Protein AF-A0A8J5IW75-F1 (afdb_monomer_lite)

Sequence (86 aa):
LTHPVVFLDNFDCHVSDEGQRVINNETGARVVPLPASSTAVCHPLDGGVMGPLKTNLRALWLGEQVIKRKEKEAKKKKQEKMVNKV

Secondary structure (DSSP, 8-state):
-PPPEEEE---TTTS-HHHHHHHHHHH-PEEEEPPTT-HHHH-HIIIIIIHHHHHHHHHHHHHHHHHHHHHHHHHHHHHHHHHTT-

Radius of gyration: 25.67 Å; chains: 1; bounding box: 56×25×67 Å

Foldseek 3Di:
DDFAEDEDAPDCVTPPPVNQVVCCVPRVYGYDHDPPPCCCPPPCCNPPPVVVVVVVVVVVVVVVVVVVVVVVVVVVVVVVVVVVVD

Structure (mmCIF, N/CA/C/O backbone):
data_AF-A0A8J5IW75-F1
#
_entry.id   AF-A0A8J5IW75-F1
#
loop_
_atom_site.group_PDB
_atom_site.id
_atom_site.type_symbol
_atom_site.label_atom_id
_atom_site.label_alt_id
_atom_site.label_comp_id
_atom_site.label_asym_id
_atom_site.label_entity_id
_atom_site.label_seq_id
_atom_site.pdbx_PDB_ins_code
_atom_site.Cartn_x
_atom_site.Cartn_y
_atom_site.Cartn_z
_atom_site.occupancy
_atom_site.B_iso_or_equiv
_atom_site.auth_seq_id
_atom_site.auth_comp_id
_atom_site.auth_asym_id
_atom_site.auth_atom_id
_atom_site.pdbx_PDB_model_num
ATOM 1 N N . LEU A 1 1 ? 10.932 10.695 -25.151 1.00 53.19 1 LEU A N 1
ATOM 2 C CA . LEU A 1 1 ? 9.732 10.298 -24.383 1.00 53.19 1 LEU A CA 1
ATOM 3 C C . LEU A 1 1 ? 10.097 9.058 -23.586 1.00 53.19 1 LEU A C 1
ATOM 5 O O . LEU A 1 1 ? 10.526 8.077 -24.177 1.00 53.19 1 LEU A O 1
ATOM 9 N N . THR A 1 2 ? 10.055 9.133 -22.262 1.00 75.19 2 THR A N 1
ATOM 10 C CA . THR A 1 2 ? 10.256 7.967 -21.393 1.00 75.19 2 THR A CA 1
ATOM 11 C C . THR A 1 2 ? 9.031 7.064 -21.495 1.00 75.19 2 THR A C 1
ATOM 13 O O . THR A 1 2 ? 7.912 7.556 -21.375 1.00 75.19 2 THR A O 1
ATOM 16 N N . HIS A 1 3 ? 9.237 5.769 -21.732 1.00 86.12 3 HIS A N 1
ATOM 17 C CA . HIS A 1 3 ? 8.165 4.770 -21.713 1.00 86.12 3 HIS A CA 1
ATOM 18 C C . HIS A 1 3 ? 7.411 4.830 -20.368 1.00 86.12 3 HIS A C 1
ATOM 20 O O . HIS A 1 3 ? 8.073 5.016 -19.338 1.00 86.12 3 HIS A O 1
ATOM 26 N N . PRO A 1 4 ? 6.069 4.685 -20.343 1.00 93.75 4 PRO A N 1
ATOM 27 C CA . PRO A 1 4 ? 5.317 4.579 -19.096 1.00 93.75 4 PRO A CA 1
ATOM 28 C C . PRO A 1 4 ? 5.864 3.446 -18.220 1.00 93.75 4 PRO A C 1
ATOM 30 O O . PRO A 1 4 ? 6.387 2.451 -18.723 1.00 93.75 4 PRO A O 1
ATOM 33 N N . VAL A 1 5 ? 5.767 3.593 -16.901 1.00 93.38 5 VAL A N 1
ATOM 34 C CA . VAL A 1 5 ? 6.269 2.597 -15.946 1.00 93.38 5 VAL A CA 1
ATOM 35 C C . VAL A 1 5 ? 5.142 2.168 -15.024 1.00 93.38 5 VAL A C 1
ATOM 37 O O . VAL A 1 5 ? 4.442 3.014 -14.470 1.00 93.38 5 VAL A O 1
ATOM 40 N N . VAL A 1 6 ? 5.005 0.858 -14.840 1.00 92.56 6 VAL A N 1
ATOM 41 C CA . VAL A 1 6 ? 4.080 0.255 -13.878 1.00 92.56 6 VAL A CA 1
ATOM 42 C C . VAL A 1 6 ? 4.903 -0.388 -12.768 1.00 92.56 6 VAL A C 1
ATOM 44 O O . VAL A 1 6 ? 5.685 -1.304 -13.023 1.00 92.56 6 VAL A O 1
ATOM 47 N N . PHE A 1 7 ? 4.742 0.101 -11.541 1.00 90.62 7 PHE A N 1
ATOM 48 C CA . PHE A 1 7 ? 5.323 -0.524 -10.354 1.00 90.62 7 PHE A CA 1
ATOM 49 C C . PHE A 1 7 ? 4.378 -1.607 -9.846 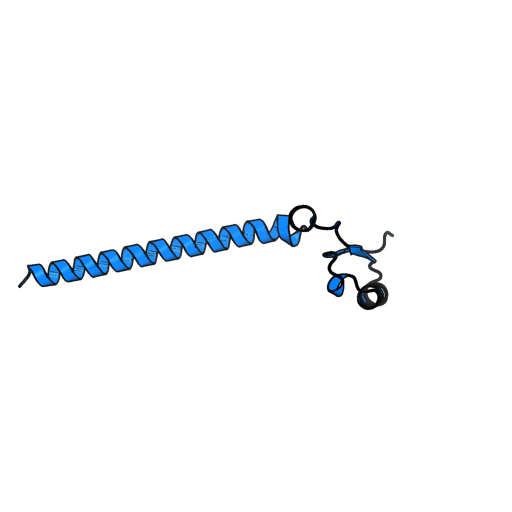1.00 90.62 7 PHE A C 1
ATOM 51 O O . PHE A 1 7 ? 3.206 -1.319 -9.614 1.00 90.62 7 PHE A O 1
ATOM 58 N N . LEU A 1 8 ? 4.887 -2.826 -9.679 1.00 91.06 8 LEU A N 1
ATOM 59 C CA . LEU A 1 8 ? 4.121 -3.971 -9.189 1.00 91.06 8 LEU A CA 1
ATOM 60 C C . LEU A 1 8 ? 4.870 -4.666 -8.054 1.00 91.06 8 LEU A C 1
ATOM 62 O O . LEU A 1 8 ? 6.098 -4.587 -7.957 1.00 91.06 8 LEU A O 1
ATOM 66 N N . ASP A 1 9 ? 4.127 -5.395 -7.227 1.00 90.06 9 ASP A N 1
ATOM 67 C CA . ASP A 1 9 ? 4.729 -6.363 -6.316 1.00 90.06 9 ASP A CA 1
ATOM 68 C C . ASP A 1 9 ? 5.535 -7.410 -7.085 1.00 90.06 9 ASP A C 1
ATOM 70 O O . ASP A 1 9 ? 5.179 -7.803 -8.194 1.00 90.06 9 ASP A O 1
ATOM 74 N N . ASN A 1 10 ? 6.614 -7.892 -6.474 1.00 91.00 10 ASN A N 1
ATOM 75 C CA . ASN A 1 10 ? 7.541 -8.837 -7.093 1.00 91.00 10 ASN A CA 1
ATOM 76 C C . ASN A 1 10 ? 7.097 -10.302 -7.003 1.00 91.00 10 ASN A C 1
ATOM 78 O O . ASN A 1 10 ? 7.932 -11.197 -7.107 1.00 91.00 10 ASN A O 1
ATOM 82 N N . PHE A 1 11 ? 5.809 -10.559 -6.787 1.00 89.94 11 PHE A N 1
ATOM 83 C CA . PHE A 1 11 ? 5.280 -11.914 -6.867 1.00 89.94 11 PHE A CA 1
ATOM 84 C C . PHE A 1 11 ? 5.345 -12.413 -8.305 1.00 89.94 11 PHE A C 1
ATOM 86 O O . PHE A 1 11 ? 4.961 -11.692 -9.224 1.00 89.94 11 PHE A O 1
ATOM 93 N N . ASP A 1 12 ? 5.758 -13.665 -8.496 1.00 90.75 12 ASP A N 1
ATOM 94 C CA . ASP A 1 12 ? 5.940 -14.260 -9.827 1.00 90.75 12 ASP A CA 1
ATOM 95 C C . ASP A 1 12 ? 4.687 -14.138 -10.710 1.00 90.75 12 ASP A C 1
ATOM 97 O O . ASP A 1 12 ? 4.785 -13.922 -11.915 1.00 90.75 12 ASP A O 1
ATOM 101 N N . CYS A 1 13 ? 3.492 -14.204 -10.113 1.00 91.56 13 CYS A N 1
ATOM 102 C CA . CYS A 1 13 ? 2.228 -14.017 -10.827 1.00 91.56 13 CYS A CA 1
ATOM 103 C C . CYS A 1 13 ? 1.978 -12.573 -11.301 1.00 91.56 13 CYS A C 1
ATOM 105 O O . CYS A 1 13 ? 1.224 -12.376 -12.250 1.00 91.56 13 CYS A O 1
ATOM 107 N N . HIS A 1 14 ? 2.585 -11.570 -10.665 1.00 90.19 14 HIS A N 1
ATOM 108 C CA . HIS A 1 14 ? 2.457 -10.154 -11.025 1.00 90.19 14 HIS A CA 1
ATOM 109 C C . HIS A 1 14 ? 3.518 -9.705 -12.035 1.00 90.19 14 HIS A C 1
ATOM 111 O O . HIS A 1 14 ? 3.276 -8.772 -12.798 1.00 90.19 14 HIS A O 1
ATOM 117 N N . VAL A 1 15 ? 4.692 -10.345 -12.040 1.00 94.25 15 VAL A N 1
ATOM 118 C CA . VAL A 1 15 ? 5.836 -9.956 -12.885 1.00 94.25 15 VAL A CA 1
ATOM 119 C C . VAL A 1 15 ? 6.247 -11.060 -13.859 1.00 94.25 15 VAL A C 1
ATOM 121 O O . VAL A 1 15 ? 7.393 -11.101 -14.299 1.00 94.25 15 VAL A O 1
ATOM 124 N N . SER A 1 16 ? 5.316 -11.941 -14.231 1.00 95.94 16 SER A N 1
ATOM 125 C CA . SER A 1 16 ? 5.569 -12.992 -15.216 1.00 95.94 16 SER A CA 1
ATOM 126 C C . SER A 1 16 ? 5.983 -12.407 -16.570 1.00 95.94 16 SER A C 1
ATOM 128 O O . SER A 1 16 ? 5.477 -11.366 -16.997 1.00 95.94 16 SER A O 1
ATOM 130 N N . ASP A 1 17 ? 6.877 -13.095 -17.280 1.00 95.75 17 ASP A N 1
ATOM 131 C CA . ASP A 1 17 ? 7.345 -12.655 -18.602 1.00 95.75 17 ASP A CA 1
ATOM 132 C C . ASP A 1 17 ? 6.190 -12.456 -19.592 1.00 95.75 17 ASP A C 1
ATOM 134 O O . ASP A 1 17 ? 6.212 -11.536 -20.409 1.00 95.75 17 ASP A O 1
ATOM 138 N N . GLU A 1 18 ? 5.167 -13.309 -19.516 1.00 96.38 18 GLU A N 1
ATOM 139 C CA . GLU A 1 18 ? 3.961 -13.202 -20.335 1.00 96.38 18 GLU A CA 1
ATOM 140 C C . GLU A 1 18 ? 3.180 -11.919 -20.020 1.00 96.38 18 GLU A C 1
ATOM 142 O O . GLU A 1 18 ? 2.875 -11.149 -20.932 1.00 96.38 18 GLU A O 1
ATOM 147 N N . GLY A 1 19 ? 2.936 -11.628 -18.738 1.00 94.94 19 GLY A N 1
ATOM 148 C CA . GLY A 1 19 ? 2.240 -10.411 -18.320 1.00 94.94 19 GLY A CA 1
ATOM 149 C C . GLY A 1 19 ? 2.995 -9.141 -18.717 1.00 94.94 19 GLY A C 1
ATOM 150 O O . GLY A 1 19 ? 2.401 -8.196 -19.239 1.00 94.94 19 GLY A O 1
ATOM 151 N N . GLN A 1 20 ? 4.322 -9.139 -18.562 1.00 95.94 20 GLN A N 1
ATOM 152 C CA . GLN A 1 20 ? 5.163 -8.016 -18.984 1.00 95.94 20 GLN A CA 1
ATOM 153 C C . GLN A 1 20 ? 5.111 -7.787 -20.502 1.00 95.94 20 GLN A C 1
ATOM 155 O O . GLN A 1 20 ? 5.084 -6.636 -20.948 1.00 95.94 20 GLN A O 1
ATOM 160 N N . ARG A 1 21 ? 5.065 -8.862 -21.304 1.00 96.31 21 ARG A N 1
ATOM 161 C CA . ARG A 1 21 ? 4.917 -8.769 -22.767 1.00 96.31 21 ARG A CA 1
ATOM 162 C C . ARG A 1 21 ? 3.575 -8.166 -23.158 1.00 96.31 21 ARG A C 1
ATOM 164 O O . ARG A 1 21 ? 3.561 -7.294 -24.020 1.00 96.31 21 ARG A O 1
ATOM 171 N N . VAL A 1 22 ? 2.479 -8.589 -22.527 1.00 96.56 22 VAL A N 1
ATOM 172 C CA . VAL A 1 22 ? 1.144 -8.027 -22.796 1.00 96.56 22 VAL A CA 1
ATOM 173 C C . VAL A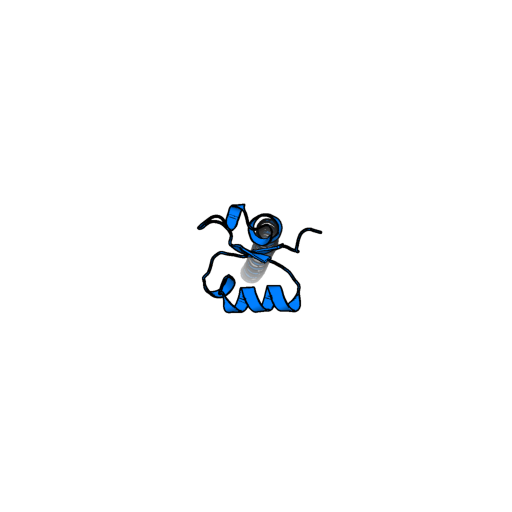 1 22 ? 1.117 -6.536 -22.465 1.00 96.56 22 VAL A C 1
ATOM 175 O O . VAL A 1 22 ? 0.773 -5.730 -23.325 1.00 96.56 22 VAL A O 1
ATOM 178 N N . ILE A 1 23 ? 1.577 -6.148 -21.270 1.00 95.50 23 ILE A N 1
ATOM 179 C CA . ILE A 1 23 ? 1.615 -4.740 -20.844 1.00 95.50 23 ILE A CA 1
ATOM 180 C C . ILE A 1 23 ? 2.424 -3.888 -21.828 1.00 95.50 23 ILE A C 1
ATOM 182 O O . ILE A 1 23 ? 1.959 -2.827 -22.251 1.00 95.50 23 ILE A O 1
ATOM 186 N N . ASN A 1 24 ? 3.608 -4.350 -22.231 1.00 95.50 24 ASN A N 1
ATOM 187 C CA . ASN A 1 24 ? 4.432 -3.624 -23.192 1.00 95.50 24 ASN A CA 1
ATOM 188 C C . ASN A 1 24 ? 3.756 -3.531 -24.573 1.00 95.50 24 ASN A C 1
ATOM 190 O O . ASN A 1 24 ? 3.686 -2.449 -25.146 1.00 95.50 24 ASN A O 1
ATOM 194 N N . ASN A 1 25 ? 3.200 -4.631 -25.087 1.00 96.62 25 ASN A N 1
ATOM 195 C CA . ASN A 1 25 ? 2.572 -4.654 -26.411 1.00 96.62 25 ASN A CA 1
ATOM 196 C C . ASN A 1 25 ? 1.314 -3.777 -26.489 1.00 96.62 25 ASN A C 1
ATOM 198 O O . ASN A 1 25 ? 1.080 -3.138 -27.512 1.00 96.62 25 ASN A O 1
ATOM 202 N N . GLU A 1 26 ? 0.508 -3.746 -25.427 1.00 96.50 26 GLU A N 1
ATOM 203 C CA . GLU A 1 26 ? -0.766 -3.021 -25.419 1.00 96.50 26 GLU A CA 1
ATOM 204 C C . GLU A 1 26 ? -0.619 -1.549 -25.025 1.00 96.50 26 GLU A C 1
ATOM 206 O O . GLU A 1 26 ? -1.390 -0.706 -25.482 1.00 96.50 26 GLU A O 1
ATOM 211 N N . THR A 1 27 ? 0.360 -1.221 -24.176 1.00 95.62 27 THR A N 1
ATOM 212 C CA . THR A 1 27 ? 0.463 0.120 -23.568 1.00 95.62 27 THR A CA 1
ATOM 213 C C . THR A 1 27 ? 1.808 0.810 -23.797 1.00 95.62 27 THR A C 1
ATOM 215 O O . THR A 1 27 ? 1.947 1.998 -23.502 1.00 95.62 27 THR A O 1
ATOM 218 N N . GLY A 1 28 ? 2.819 0.085 -24.287 1.00 94.62 28 GLY A N 1
ATOM 219 C CA . GLY A 1 28 ? 4.208 0.550 -24.354 1.00 94.62 28 GLY A CA 1
ATOM 220 C C . GLY A 1 28 ? 4.868 0.720 -22.982 1.00 94.62 28 GLY A C 1
ATOM 221 O O . GLY A 1 28 ? 5.933 1.334 -22.887 1.00 94.62 28 GLY A O 1
ATOM 222 N N . ALA A 1 29 ? 4.232 0.247 -21.905 1.00 95.75 29 ALA A N 1
ATOM 223 C CA . ALA A 1 29 ? 4.738 0.407 -20.553 1.00 95.75 29 ALA A CA 1
ATOM 224 C C . ALA A 1 29 ? 5.741 -0.687 -20.170 1.00 95.75 29 ALA A C 1
ATOM 226 O O . ALA A 1 29 ? 5.663 -1.835 -20.608 1.00 95.75 29 ALA A O 1
ATOM 227 N N . ARG A 1 30 ? 6.662 -0.332 -19.274 1.00 94.88 30 ARG A N 1
ATOM 228 C CA . ARG A 1 30 ? 7.599 -1.264 -18.644 1.00 94.88 30 ARG A CA 1
ATOM 229 C C . ARG A 1 30 ? 7.149 -1.587 -17.226 1.00 94.88 30 ARG A C 1
ATOM 231 O O . ARG A 1 30 ? 6.890 -0.682 -16.434 1.00 94.88 30 ARG A O 1
ATOM 238 N N . VAL A 1 31 ? 7.149 -2.870 -16.888 1.00 94.12 31 VAL A N 1
ATOM 239 C CA . VAL A 1 31 ? 6.940 -3.330 -15.514 1.00 94.12 31 VAL A CA 1
ATOM 240 C C . VAL A 1 31 ? 8.235 -3.189 -14.717 1.00 94.12 31 VAL A C 1
ATOM 242 O O . VAL A 1 31 ? 9.320 -3.524 -15.196 1.00 94.12 31 VAL A O 1
ATOM 245 N N . VAL A 1 32 ? 8.124 -2.672 -13.497 1.00 92.50 32 VAL A N 1
ATOM 246 C CA . VAL A 1 32 ? 9.218 -2.596 -12.529 1.00 92.50 32 VAL A CA 1
ATOM 247 C C . VAL A 1 32 ? 8.775 -3.298 -11.246 1.00 92.50 32 VAL A C 1
ATOM 249 O O . VAL A 1 32 ? 7.932 -2.751 -10.528 1.00 92.50 32 VAL A O 1
ATOM 252 N N . PRO A 1 33 ? 9.316 -4.493 -10.946 1.00 92.00 33 PRO A N 1
ATOM 253 C CA . PRO A 1 33 ? 9.054 -5.155 -9.678 1.00 92.00 33 PRO A CA 1
ATOM 254 C C . PRO A 1 33 ? 9.664 -4.352 -8.529 1.00 92.00 33 PRO A C 1
ATOM 256 O O . PRO A 1 33 ? 10.781 -3.835 -8.633 1.00 92.00 33 PRO A O 1
ATOM 259 N N . LEU A 1 34 ? 8.944 -4.272 -7.416 1.00 91.12 34 LEU A N 1
ATOM 260 C CA . LEU A 1 34 ? 9.487 -3.721 -6.181 1.00 91.12 34 LEU A CA 1
ATOM 261 C C . LEU A 1 34 ? 10.582 -4.632 -5.597 1.00 91.12 34 LEU A C 1
ATOM 263 O O . LEU A 1 34 ? 10.543 -5.849 -5.774 1.00 91.12 34 LEU A O 1
ATOM 267 N N . PRO A 1 35 ? 11.564 -4.086 -4.861 1.00 89.88 35 PRO A N 1
ATOM 268 C CA . PRO A 1 35 ? 12.486 -4.909 -4.086 1.00 89.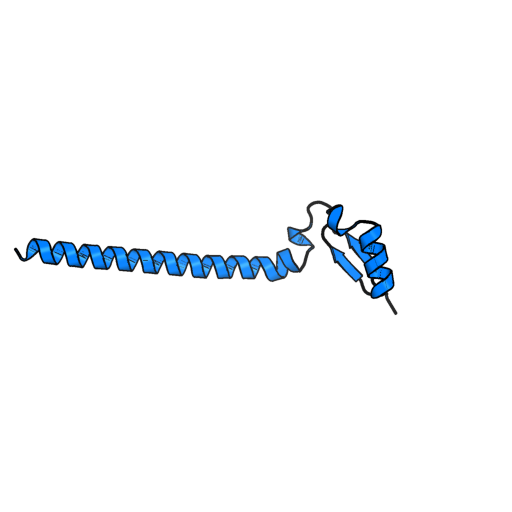88 35 PRO A CA 1
ATOM 269 C C . PRO A 1 35 ? 11.740 -5.858 -3.135 1.00 89.88 35 PRO A C 1
ATOM 271 O O . PRO A 1 35 ? 10.688 -5.508 -2.591 1.00 89.88 35 PRO A O 1
ATOM 274 N N . ALA A 1 36 ? 12.300 -7.042 -2.885 1.00 87.81 36 ALA A N 1
ATOM 275 C CA . ALA A 1 36 ? 11.698 -8.001 -1.963 1.00 87.81 36 ALA A CA 1
ATOM 276 C C . ALA A 1 36 ? 11.451 -7.375 -0.578 1.00 87.81 36 ALA A C 1
ATOM 278 O O . ALA A 1 36 ? 12.284 -6.625 -0.065 1.00 87.81 36 ALA A O 1
ATOM 279 N N . SER A 1 37 ? 10.293 -7.681 0.015 1.00 83.94 37 SER A N 1
ATOM 280 C CA . SER A 1 37 ? 9.862 -7.178 1.331 1.00 83.94 37 SER A CA 1
ATOM 281 C C . SER A 1 37 ? 9.724 -5.653 1.436 1.00 83.94 37 SER A C 1
ATOM 283 O O . SER A 1 37 ? 9.646 -5.119 2.542 1.00 83.94 37 SER A O 1
ATOM 285 N N . SER A 1 38 ? 9.675 -4.936 0.309 1.00 83.19 38 SER A N 1
ATOM 286 C CA . SER A 1 38 ? 9.571 -3.472 0.301 1.00 83.19 38 SER A CA 1
ATOM 287 C C . SER A 1 38 ? 8.161 -2.943 0.042 1.00 83.19 38 SER A C 1
ATOM 289 O O . SER A 1 38 ? 7.958 -1.738 0.129 1.00 83.19 38 SER A O 1
ATOM 291 N N . THR A 1 39 ? 7.168 -3.803 -0.205 1.00 78.75 39 THR A N 1
ATOM 292 C CA . THR A 1 39 ? 5.783 -3.423 -0.541 1.00 78.75 39 THR A CA 1
ATOM 293 C C . THR A 1 39 ? 5.203 -2.380 0.413 1.00 78.75 39 THR A C 1
ATOM 295 O O . THR A 1 39 ? 4.727 -1.334 -0.015 1.00 78.75 39 THR A O 1
ATOM 298 N N . ALA A 1 40 ? 5.342 -2.595 1.724 1.00 74.69 40 ALA A N 1
ATOM 299 C CA . ALA A 1 40 ? 4.808 -1.687 2.740 1.00 74.69 40 ALA A CA 1
ATOM 300 C C . ALA A 1 40 ? 5.435 -0.276 2.721 1.00 74.69 40 ALA A C 1
ATOM 302 O O . ALA A 1 40 ? 4.840 0.657 3.257 1.00 74.69 40 ALA A O 1
ATOM 303 N N . VAL A 1 41 ? 6.628 -0.124 2.137 1.00 76.00 41 VAL A N 1
ATOM 304 C CA . VAL A 1 41 ? 7.401 1.129 2.118 1.00 76.00 41 VAL A CA 1
ATOM 305 C C . VAL A 1 41 ? 7.393 1.772 0.731 1.00 76.00 41 VAL A C 1
ATOM 307 O O . VAL A 1 41 ? 7.274 2.988 0.611 1.00 76.00 41 VAL A O 1
ATOM 310 N N . CYS A 1 42 ? 7.530 0.963 -0.316 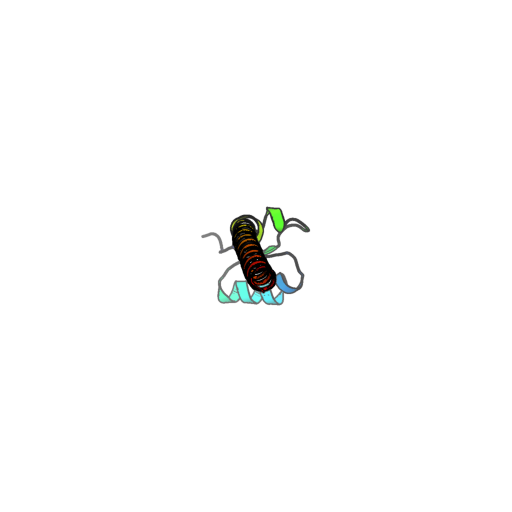1.00 79.31 42 CYS A N 1
ATOM 311 C CA . CYS A 1 42 ? 7.763 1.414 -1.681 1.00 79.31 42 CYS A CA 1
ATOM 312 C C . CYS A 1 42 ? 6.508 1.381 -2.555 1.00 79.31 42 CYS A C 1
ATOM 314 O O . CYS A 1 42 ? 6.510 2.039 -3.592 1.00 79.31 42 CYS A O 1
ATOM 316 N N . HIS A 1 43 ? 5.450 0.655 -2.171 1.00 82.81 43 HIS A N 1
ATOM 317 C CA . HIS A 1 43 ? 4.222 0.603 -2.957 1.00 82.81 43 HIS A CA 1
ATOM 318 C C . HIS A 1 43 ? 3.275 1.745 -2.546 1.00 82.81 43 HIS A C 1
ATOM 320 O O . HIS A 1 43 ? 2.764 1.746 -1.419 1.00 82.81 43 HIS A O 1
ATOM 326 N N . PRO A 1 44 ? 2.998 2.729 -3.428 1.00 84.25 44 PRO A N 1
ATOM 327 C CA . PRO A 1 44 ? 2.162 3.877 -3.072 1.00 84.25 44 PRO A CA 1
ATOM 328 C C . PRO A 1 44 ? 0.739 3.482 -2.668 1.00 84.25 44 PRO A C 1
ATOM 330 O O . PRO A 1 44 ? 0.136 4.139 -1.820 1.00 84.25 44 PRO A O 1
ATOM 333 N N . LEU A 1 45 ? 0.209 2.396 -3.240 1.00 87.31 45 LEU A N 1
ATOM 334 C CA . LEU A 1 45 ? -1.095 1.866 -2.856 1.00 87.31 45 LEU A CA 1
ATOM 335 C C . LEU A 1 45 ? -1.081 1.384 -1.402 1.00 87.31 45 LEU A C 1
ATOM 337 O O . LEU A 1 45 ? -1.986 1.735 -0.654 1.00 87.31 45 LEU A O 1
ATOM 341 N N . ASP A 1 46 ? -0.061 0.644 -0.968 1.00 83.50 46 ASP A N 1
ATOM 342 C CA . ASP A 1 46 ? -0.015 0.113 0.398 1.00 83.50 46 ASP A CA 1
ATOM 343 C C . ASP A 1 46 ? 0.308 1.184 1.443 1.00 83.50 46 ASP A C 1
ATOM 345 O O . ASP A 1 46 ? -0.405 1.311 2.444 1.00 83.50 46 ASP A O 1
ATOM 349 N N . GLY A 1 47 ? 1.348 1.986 1.207 1.00 80.62 47 GLY A N 1
ATOM 350 C CA . GLY A 1 47 ? 1.782 3.014 2.155 1.00 80.62 47 GLY A CA 1
ATOM 351 C C . GLY A 1 47 ? 0.895 4.262 2.144 1.00 80.62 47 GLY A C 1
ATOM 352 O O . GLY A 1 47 ? 0.530 4.783 3.198 1.00 80.62 47 GLY A O 1
ATOM 353 N N . GLY A 1 48 ? 0.526 4.736 0.953 1.00 86.38 48 GLY A N 1
ATOM 354 C CA . GLY A 1 48 ? -0.164 6.014 0.771 1.00 86.38 48 GLY A CA 1
ATOM 355 C C . GLY A 1 48 ? -1.687 5.921 0.819 1.00 86.38 48 GLY A C 1
ATOM 356 O O . GLY A 1 48 ? -2.334 6.813 1.360 1.00 86.38 48 GLY A O 1
ATOM 357 N N . VAL A 1 49 ? -2.274 4.850 0.283 1.00 91.75 49 VAL A N 1
ATOM 358 C CA . VAL A 1 49 ? -3.741 4.716 0.182 1.00 91.75 49 VAL A CA 1
ATOM 359 C C . VAL A 1 49 ? 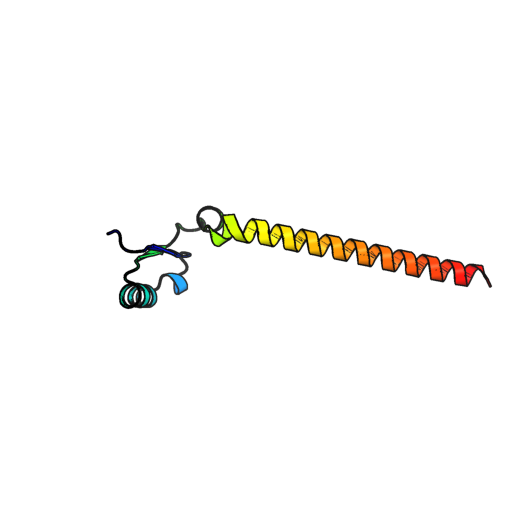-4.286 3.757 1.234 1.00 91.75 49 VAL A C 1
ATOM 361 O O . VAL A 1 49 ? -5.240 4.072 1.951 1.00 91.75 49 VAL A O 1
ATOM 364 N N . MET A 1 50 ? -3.668 2.587 1.364 1.00 92.88 50 MET A N 1
ATOM 365 C CA . MET A 1 50 ? -4.188 1.512 2.192 1.00 92.88 50 MET A CA 1
ATOM 366 C C . MET A 1 50 ? -4.025 1.814 3.685 1.00 92.88 50 MET A C 1
ATOM 368 O O . MET A 1 50 ? -4.910 1.476 4.469 1.00 92.88 50 MET A O 1
ATOM 372 N N . GLY A 1 51 ? -2.946 2.485 4.101 1.00 89.12 51 GLY A N 1
ATOM 373 C CA . GLY A 1 51 ? -2.764 2.939 5.487 1.00 89.12 51 GLY A CA 1
ATOM 374 C C . GLY A 1 51 ? -3.925 3.816 5.991 1.00 89.12 51 GLY A C 1
ATOM 375 O O . GLY A 1 51 ? -4.596 3.442 6.965 1.00 89.12 51 GLY A O 1
ATOM 376 N N . PRO A 1 52 ? -4.229 4.942 5.318 1.00 93.56 52 PRO A N 1
ATOM 377 C CA . PRO A 1 52 ? -5.393 5.768 5.639 1.00 93.56 52 PRO A CA 1
ATOM 378 C C . PRO A 1 52 ? -6.724 5.012 5.541 1.00 93.56 52 PRO A C 1
ATOM 380 O O . PRO A 1 52 ? -7.559 5.126 6.441 1.00 93.56 52 PRO A O 1
ATOM 383 N N . LEU A 1 53 ? -6.910 4.181 4.508 1.00 95.25 53 LEU A N 1
ATOM 384 C CA . LEU A 1 53 ? -8.130 3.385 4.344 1.00 95.25 53 LEU A CA 1
ATOM 385 C C . LEU A 1 53 ? -8.361 2.436 5.532 1.00 95.25 53 LEU A C 1
ATOM 387 O O . LEU A 1 53 ? -9.431 2.469 6.144 1.00 95.25 53 LEU A O 1
ATOM 391 N N . LYS A 1 54 ? -7.353 1.636 5.912 1.00 94.69 54 LYS A N 1
ATOM 392 C CA . LYS A 1 54 ? -7.422 0.731 7.076 1.00 94.69 54 LYS A CA 1
ATOM 393 C C . LYS A 1 54 ? -7.719 1.503 8.364 1.00 94.69 54 LYS A C 1
ATOM 395 O O . LYS A 1 54 ? -8.494 1.036 9.198 1.00 94.69 54 LYS A O 1
ATOM 400 N N . THR A 1 55 ? -7.135 2.691 8.518 1.00 96.00 55 THR A N 1
ATOM 401 C CA . THR A 1 55 ? -7.355 3.554 9.689 1.00 96.00 55 THR A CA 1
ATOM 402 C C . THR A 1 55 ? -8.810 4.015 9.783 1.00 96.00 55 THR A C 1
ATOM 404 O O . THR A 1 55 ? -9.427 3.880 10.842 1.00 96.00 55 THR A O 1
ATOM 407 N N . ASN A 1 56 ? -9.391 4.470 8.671 1.00 97.31 56 ASN A N 1
ATOM 408 C CA . ASN A 1 56 ? -10.788 4.903 8.621 1.00 97.31 56 ASN A CA 1
ATOM 409 C C . ASN A 1 56 ? -11.757 3.749 8.903 1.00 97.31 56 ASN A C 1
ATOM 411 O O . ASN A 1 56 ? -12.674 3.894 9.712 1.00 97.31 56 ASN A O 1
ATOM 415 N N . LEU A 1 57 ? -11.519 2.578 8.304 1.00 98.12 57 LEU A N 1
ATOM 416 C CA . LEU A 1 57 ? -12.326 1.381 8.560 1.00 98.12 57 LEU A CA 1
ATOM 417 C C . LEU A 1 57 ? -12.284 0.977 10.039 1.00 98.12 57 LEU A C 1
ATOM 419 O O . LEU A 1 57 ? -13.320 0.673 10.632 1.00 98.12 57 LEU A O 1
ATOM 423 N N . ARG A 1 58 ? -11.105 1.040 10.669 1.00 98.06 58 ARG A N 1
ATOM 424 C CA . ARG A 1 58 ? -10.962 0.777 12.105 1.00 98.06 58 ARG A CA 1
ATOM 425 C C . ARG A 1 58 ? -11.7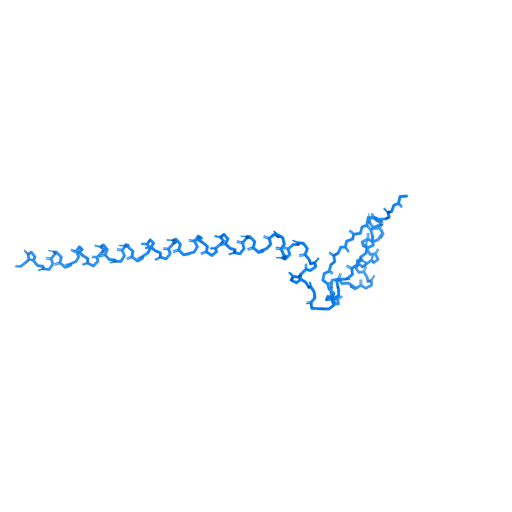34 1.789 12.953 1.00 98.06 58 ARG A C 1
ATOM 427 O O . ARG A 1 58 ? -12.354 1.390 13.938 1.00 98.06 58 ARG A O 1
ATOM 434 N N . ALA A 1 59 ? -11.708 3.071 12.592 1.00 98.31 59 ALA A N 1
ATOM 435 C CA . ALA A 1 59 ? -12.435 4.112 13.314 1.00 98.31 59 ALA A CA 1
ATOM 436 C C . ALA A 1 59 ? -13.956 3.882 13.259 1.00 98.31 59 ALA A C 1
ATOM 438 O O . ALA A 1 59 ? -14.623 3.925 14.295 1.00 98.31 59 ALA A O 1
ATOM 439 N N . LEU A 1 60 ? -14.486 3.557 12.074 1.00 98.31 60 LEU A N 1
ATOM 440 C CA . LEU A 1 60 ? -15.899 3.215 11.883 1.00 98.31 60 LEU A CA 1
ATOM 441 C C . LEU A 1 60 ? -16.297 1.983 12.698 1.00 98.31 60 LEU A C 1
ATOM 443 O O . LEU A 1 60 ? -17.290 2.020 13.426 1.00 98.31 60 LEU A O 1
ATOM 447 N N . TRP A 1 61 ? -15.480 0.927 12.643 1.00 98.31 61 TRP A N 1
ATOM 448 C CA . TRP A 1 61 ? -15.715 -0.285 13.422 1.00 98.31 61 TRP A CA 1
ATOM 449 C C . TRP A 1 61 ? -15.748 0.006 14.928 1.00 98.31 61 TRP A C 1
ATOM 451 O O . TRP A 1 61 ? -16.674 -0.408 15.621 1.00 98.31 61 TRP A O 1
ATOM 461 N N . LEU A 1 62 ? -14.793 0.780 15.456 1.00 98.19 62 LEU A N 1
ATOM 462 C CA . LEU A 1 62 ? -14.793 1.169 16.871 1.00 98.19 62 LEU A CA 1
ATOM 463 C C . LEU A 1 62 ? -16.045 1.976 17.252 1.00 98.19 62 LEU A C 1
ATOM 465 O O . LEU A 1 62 ? -16.616 1.737 18.320 1.00 98.19 62 LEU A O 1
ATOM 469 N N . GLY A 1 63 ? -16.496 2.885 16.383 1.00 97.94 63 GLY A N 1
ATOM 470 C CA . GLY A 1 63 ? -17.738 3.637 16.573 1.00 97.94 63 GLY A CA 1
ATOM 471 C C . GLY A 1 63 ? -18.962 2.725 16.692 1.00 97.94 63 GLY A C 1
ATOM 472 O O . GLY A 1 63 ? -19.747 2.856 17.635 1.00 97.94 63 GLY A O 1
ATOM 473 N N . GLU A 1 64 ? -19.081 1.738 15.803 1.00 97.44 64 GLU A N 1
ATOM 474 C CA . GLU A 1 64 ? -20.155 0.738 15.833 1.00 97.44 64 GLU A CA 1
ATOM 475 C C . GLU A 1 64 ? -20.154 -0.065 17.147 1.00 97.44 64 GLU A C 1
ATOM 477 O O . GLU A 1 64 ? -21.199 -0.276 17.771 1.00 97.44 64 GLU A O 1
ATOM 482 N N . GLN A 1 65 ? -18.972 -0.463 17.627 1.00 97.50 65 GLN A N 1
ATOM 483 C CA . GLN A 1 65 ? -18.843 -1.216 18.877 1.00 97.50 65 GLN A CA 1
ATOM 484 C C . GLN A 1 65 ? -19.267 -0.392 20.102 1.00 97.50 65 GLN A C 1
ATOM 486 O O . GLN A 1 65 ? -19.859 -0.942 21.037 1.00 97.50 65 GLN A O 1
ATOM 491 N N . VAL A 1 66 ? -19.011 0.920 20.106 1.00 97.50 66 VAL A N 1
ATOM 492 C CA . VAL A 1 66 ? -19.481 1.829 21.166 1.00 97.50 66 VAL A CA 1
ATOM 493 C C . VAL A 1 66 ? -21.006 1.933 21.160 1.00 97.50 66 VAL A C 1
ATOM 495 O O . VAL A 1 66 ? -21.622 1.837 22.224 1.00 97.50 66 VAL A O 1
ATOM 498 N N . ILE A 1 67 ? -21.623 2.079 19.985 1.00 96.56 67 ILE A N 1
ATOM 499 C CA . ILE A 1 67 ? -23.086 2.148 19.846 1.00 96.56 67 ILE A CA 1
ATOM 500 C C . ILE A 1 67 ? -23.729 0.864 20.382 1.00 96.56 67 ILE A C 1
ATOM 502 O O . ILE A 1 67 ? -24.575 0.928 21.277 1.00 96.56 67 ILE A O 1
ATOM 506 N N . LYS A 1 68 ? -23.246 -0.308 19.945 1.00 96.62 68 LYS A N 1
ATOM 507 C CA . LYS A 1 68 ? -23.743 -1.615 20.414 1.00 96.62 68 LYS A CA 1
ATOM 508 C C . LYS A 1 68 ? -23.666 -1.771 21.934 1.00 96.62 68 LYS A C 1
ATOM 510 O O . LYS A 1 68 ? -24.561 -2.360 22.542 1.00 96.62 68 LYS A O 1
ATOM 515 N N . ARG A 1 69 ? -22.603 -1.264 22.573 1.00 96.38 69 ARG A N 1
ATOM 516 C CA . ARG A 1 69 ? -22.470 -1.287 24.042 1.00 96.38 69 ARG A CA 1
ATOM 517 C C . ARG A 1 69 ? -23.525 -0.408 24.712 1.00 96.38 69 ARG A C 1
ATOM 519 O O . ARG A 1 69 ? -24.230 -0.896 25.592 1.00 96.38 69 ARG A O 1
ATOM 526 N N . LYS A 1 70 ? -23.699 0.832 24.242 1.00 96.62 70 LYS A N 1
ATOM 527 C CA . LYS A 1 70 ? -24.714 1.760 24.772 1.00 96.62 70 LYS A CA 1
ATOM 528 C C . LYS A 1 70 ? -26.131 1.196 24.654 1.00 96.62 70 LYS A C 1
ATOM 530 O O . LYS A 1 70 ? -26.915 1.296 25.595 1.00 96.62 70 LYS A O 1
ATOM 535 N N . GLU A 1 71 ? -26.456 0.554 23.534 1.00 96.62 71 GLU A N 1
ATOM 536 C CA . GLU A 1 71 ? -27.757 -0.096 23.345 1.00 96.62 71 GLU A CA 1
ATOM 537 C C . GLU A 1 71 ? -27.984 -1.253 24.324 1.00 96.62 71 GLU A C 1
ATOM 539 O O . GLU A 1 71 ? -29.068 -1.372 24.900 1.00 96.62 71 GLU A O 1
ATOM 544 N N . LYS A 1 72 ? -26.966 -2.096 24.548 1.00 96.19 72 LYS A N 1
ATOM 545 C CA . LYS A 1 72 ? -27.034 -3.189 25.532 1.00 96.19 72 LYS A CA 1
ATOM 546 C C . LYS A 1 72 ? -27.242 -2.657 26.950 1.00 96.19 72 LYS A C 1
ATOM 548 O O . LYS A 1 72 ? -28.101 -3.165 27.669 1.00 96.19 72 LYS A O 1
ATOM 553 N N . GLU A 1 73 ? -26.514 -1.613 27.336 1.00 95.81 73 GLU A N 1
ATOM 554 C CA . GLU A 1 73 ? -26.669 -0.964 28.642 1.00 95.81 73 GLU A CA 1
ATOM 555 C C . GLU A 1 73 ? -28.062 -0.349 28.819 1.00 95.81 73 GLU A C 1
ATOM 557 O O . GLU A 1 73 ? -28.683 -0.507 29.871 1.00 95.81 73 GLU A O 1
ATOM 562 N N . ALA A 1 74 ? -28.594 0.312 27.787 1.00 95.19 74 ALA A N 1
ATOM 563 C CA . ALA A 1 74 ? -29.939 0.878 27.819 1.00 95.19 74 ALA A CA 1
ATOM 564 C C . ALA A 1 74 ? -31.020 -0.207 27.960 1.00 95.19 74 ALA A C 1
ATOM 566 O O . ALA A 1 74 ? -31.966 -0.033 28.732 1.00 95.19 74 ALA A O 1
ATOM 567 N N . LYS A 1 75 ? -30.871 -1.339 27.256 1.00 94.12 75 LYS A N 1
ATOM 568 C CA . LYS A 1 75 ? -31.767 -2.500 27.390 1.00 94.12 75 LYS A CA 1
ATOM 569 C C . LYS A 1 75 ? -31.717 -3.083 28.804 1.00 94.12 75 LYS A C 1
ATOM 571 O O . LYS A 1 75 ? -32.774 -3.280 29.400 1.00 94.12 75 LYS A O 1
ATOM 576 N N . LYS A 1 76 ? -30.518 -3.255 29.375 1.00 93.44 76 LYS A N 1
ATOM 577 C CA . LYS A 1 76 ? -30.338 -3.742 30.754 1.00 93.44 76 LYS A CA 1
ATOM 578 C C . LYS A 1 76 ? -31.029 -2.829 31.776 1.00 93.44 76 LYS A C 1
ATOM 580 O O . LYS A 1 76 ? -31.833 -3.303 32.571 1.00 93.44 76 LYS A O 1
ATOM 585 N N . LYS A 1 77 ? -30.813 -1.510 31.679 1.00 92.06 77 LYS A N 1
ATOM 586 C CA . LYS A 1 77 ? -31.455 -0.515 32.561 1.00 92.06 77 LYS A CA 1
ATOM 587 C C . LYS A 1 77 ? -32.983 -0.516 32.452 1.00 92.06 77 LYS A C 1
ATOM 589 O O . LYS A 1 77 ? -33.668 -0.300 33.448 1.00 92.06 77 LYS A O 1
ATOM 594 N N . LYS A 1 78 ? -33.540 -0.727 31.251 1.00 91.12 78 LYS A N 1
ATOM 595 C CA . LYS A 1 78 ? -34.997 -0.857 31.062 1.00 91.12 78 LYS A CA 1
ATOM 596 C C . LYS A 1 78 ? -35.541 -2.116 31.741 1.00 91.12 78 LYS A C 1
ATOM 598 O O . LYS A 1 78 ? -36.587 -2.039 32.376 1.00 91.12 78 LYS A O 1
ATOM 603 N N . GLN A 1 79 ? -34.823 -3.234 31.642 1.00 88.25 79 GLN A N 1
ATOM 604 C CA . GLN A 1 79 ? -35.231 -4.500 32.251 1.00 88.25 79 GLN A CA 1
ATOM 605 C C . GLN A 1 79 ? -35.189 -4.442 33.784 1.00 88.25 79 GLN A C 1
ATOM 607 O O . GLN A 1 79 ? -36.170 -4.808 34.422 1.00 88.25 79 GLN A O 1
ATOM 612 N N . GLU A 1 80 ? -34.126 -3.886 34.372 1.00 89.56 80 GLU A N 1
ATOM 613 C CA . GLU A 1 80 ? -34.019 -3.674 35.828 1.00 89.56 80 GLU A CA 1
ATOM 614 C C . GLU A 1 80 ? -35.154 -2.788 36.370 1.00 89.56 80 GLU A C 1
ATOM 616 O O . GLU A 1 80 ? -35.751 -3.097 37.398 1.00 89.56 80 GLU A O 1
ATOM 621 N N . LYS A 1 81 ? -35.520 -1.716 35.649 1.00 88.06 81 LYS A N 1
ATOM 622 C CA . LYS A 1 81 ? -36.654 -0.854 36.028 1.00 88.06 81 LYS A CA 1
ATOM 623 C C . LYS A 1 81 ? -38.007 -1.561 35.966 1.00 88.06 81 LYS A C 1
ATOM 625 O O . LYS A 1 81 ? -38.884 -1.220 36.750 1.00 88.06 81 LYS A O 1
ATOM 630 N N . MET A 1 82 ? -38.199 -2.488 35.026 1.00 83.56 82 MET A N 1
ATOM 631 C CA . MET A 1 82 ? -39.423 -3.292 34.948 1.00 83.56 82 MET A CA 1
ATOM 632 C C . MET A 1 82 ? -39.520 -4.278 36.111 1.00 83.56 82 MET A C 1
ATOM 634 O O . MET A 1 82 ? -40.595 -4.418 36.679 1.00 83.56 82 MET A O 1
ATOM 638 N N . VAL A 1 83 ? -38.406 -4.919 36.478 1.00 85.06 83 VAL A N 1
ATOM 639 C CA . VAL A 1 83 ? -38.352 -5.868 37.601 1.00 85.06 83 VAL A CA 1
ATOM 640 C C . VAL A 1 83 ? -38.617 -5.163 38.933 1.00 85.06 83 VAL A C 1
ATOM 642 O O . VAL A 1 83 ? -39.422 -5.646 39.712 1.00 85.06 83 VAL A O 1
ATOM 645 N N . ASN A 1 84 ? -38.025 -3.987 39.163 1.00 79.94 84 ASN A N 1
ATOM 646 C CA . ASN A 1 84 ? -38.185 -3.245 40.422 1.00 79.94 84 ASN A CA 1
ATOM 647 C C . ASN A 1 84 ? -39.528 -2.497 40.559 1.00 79.94 84 ASN A C 1
ATOM 649 O O . ASN A 1 84 ? -39.717 -1.767 41.530 1.00 79.94 84 ASN A O 1
ATOM 653 N N . LYS A 1 85 ? -40.420 -2.589 39.564 1.00 74.19 85 LYS A N 1
ATOM 654 C CA . LYS A 1 85 ? -41.753 -1.960 39.585 1.00 74.19 85 LYS A CA 1
ATOM 655 C C . LYS A 1 85 ? -42.872 -2.955 39.943 1.00 74.19 85 LYS A C 1
ATOM 657 O O . LYS A 1 85 ? -44.019 -2.530 40.067 1.00 74.19 85 LYS A O 1
ATOM 662 N N . VAL A 1 86 ? -42.542 -4.239 40.085 1.00 56.00 86 VAL A N 1
ATOM 663 C CA . VAL A 1 86 ? -43.416 -5.307 40.604 1.00 56.00 86 VAL A CA 1
ATOM 664 C C . VAL A 1 86 ? -43.142 -5.478 42.091 1.00 56.00 86 VAL A C 1
ATOM 666 O O . VAL A 1 86 ? -44.127 -5.656 42.834 1.00 56.00 86 VAL A O 1
#

Organism: NCBI:txid2496075

InterPro domains:
  IPR004875 DDE superfamily endonuclease domain [PF03184] (6-83)

pLDDT: mean 90.63, std 8.26, range [53.19, 98.31]